Protein AF-A0A2N0MKZ2-F1 (afdb_monomer_lite)

Radius of gyration: 14.6 Å; c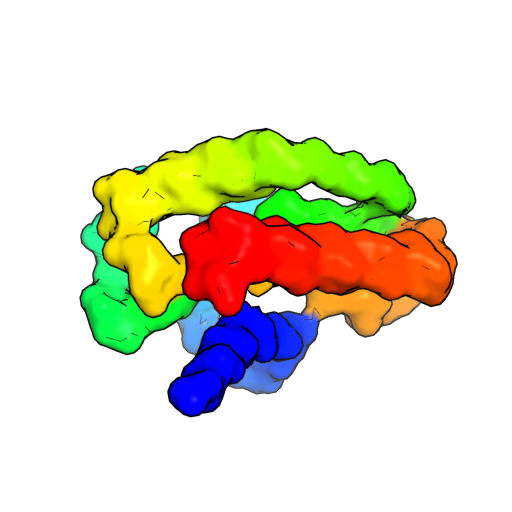hains: 1; bounding box: 43×33×36 Å

Secondary structure (DSSP, 8-state):
---------S--SS--HHHHHHHHHHHTT---GGGGGGS-TT--EEEEEE-SS-SSPPPHHHHHHHHHHHHTTS-GGGEEEEESS-S----TT----HHHHHHHHHHHHHHHHHHH-

Foldseek 3Di:
DDPPPPDDAPDDPDDPPVRVVQVVCVVVVNDDLQCLLVDDLPAADEAQPAEQQDLDEDDLVVVVVVLVSNCVRHPNVRYAYDHNHHLPDPDPRRPDDPVSVVVNVVSRVVSCVVSPD

Structure (mmCIF, N/CA/C/O backbone):
data_AF-A0A2N0MKZ2-F1
#
_entry.id   AF-A0A2N0MKZ2-F1
#
loop_
_atom_site.group_PDB
_atom_site.id
_atom_site.type_symbol
_atom_site.label_atom_id
_atom_site.label_alt_id
_atom_site.label_comp_id
_atom_site.label_asym_id
_atom_site.label_entity_id
_atom_site.label_seq_id
_atom_site.pdbx_PDB_ins_code
_atom_site.Cartn_x
_atom_site.Cartn_y
_atom_site.Cartn_z
_atom_site.occupancy
_atom_site.B_iso_or_equiv
_atom_site.auth_seq_id
_atom_site.auth_comp_id
_atom_site.auth_asym_id
_atom_site.auth_atom_id
_atom_site.pdbx_PDB_model_num
ATOM 1 N N . MET A 1 1 ? -23.266 0.541 -9.591 1.00 36.69 1 MET A N 1
ATOM 2 C CA . MET A 1 1 ? -22.620 0.844 -8.296 1.00 36.69 1 MET A CA 1
ATOM 3 C C . MET A 1 1 ? -21.241 1.385 -8.615 1.00 36.69 1 MET A C 1
ATOM 5 O O . MET A 1 1 ? -20.520 0.716 -9.340 1.00 36.69 1 MET A O 1
ATOM 9 N N . ALA A 1 2 ? -20.928 2.620 -8.223 1.00 33.16 2 ALA A N 1
ATOM 10 C CA . ALA A 1 2 ? -19.643 3.229 -8.552 1.00 33.16 2 ALA A CA 1
ATOM 11 C C . ALA A 1 2 ? -18.535 2.511 -7.771 1.00 33.16 2 ALA A C 1
ATOM 13 O O . ALA A 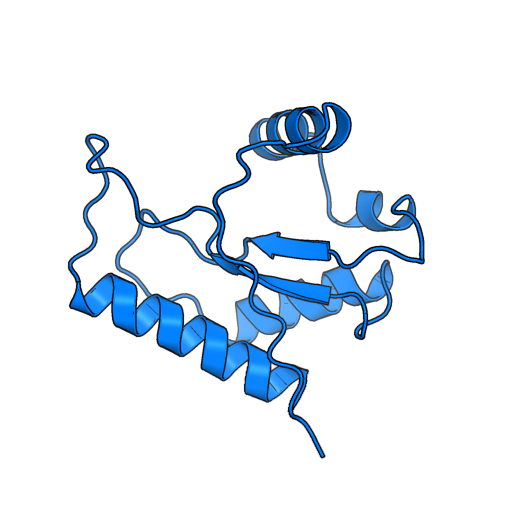1 2 ? -18.470 2.622 -6.547 1.00 33.16 2 ALA A O 1
ATOM 14 N N . THR A 1 3 ? -17.692 1.748 -8.467 1.00 34.56 3 THR A N 1
ATOM 15 C CA . THR A 1 3 ? -16.465 1.194 -7.894 1.00 34.56 3 THR A CA 1
ATOM 16 C C . THR A 1 3 ? -15.616 2.380 -7.457 1.00 34.56 3 THR A C 1
ATOM 18 O O . THR A 1 3 ? -15.119 3.142 -8.286 1.00 34.56 3 THR A O 1
ATOM 21 N N . THR A 1 4 ? -15.541 2.618 -6.150 1.00 41.62 4 THR A N 1
ATOM 22 C CA . THR A 1 4 ? -14.773 3.740 -5.612 1.00 41.62 4 THR A CA 1
ATOM 23 C C . THR A 1 4 ? -13.302 3.355 -5.698 1.00 41.62 4 THR A C 1
ATOM 25 O O . THR A 1 4 ? -12.767 2.728 -4.790 1.00 41.62 4 THR A O 1
ATOM 28 N N . TYR A 1 5 ? -12.652 3.678 -6.815 1.00 37.50 5 TYR A N 1
ATOM 29 C CA . TYR A 1 5 ? -11.207 3.521 -6.954 1.00 37.50 5 TYR A CA 1
ATOM 30 C C . TYR A 1 5 ? -10.515 4.510 -6.003 1.00 37.50 5 TYR A C 1
ATOM 32 O O . TYR A 1 5 ? -10.408 5.696 -6.302 1.00 37.50 5 TYR A O 1
ATOM 40 N N . ARG A 1 6 ? -10.072 4.038 -4.832 1.00 53.94 6 ARG A N 1
ATOM 41 C CA . ARG A 1 6 ? -9.327 4.837 -3.841 1.00 53.94 6 ARG A CA 1
ATOM 42 C C . ARG A 1 6 ? -7.823 4.763 -4.105 1.00 53.94 6 ARG A C 1
ATOM 44 O O . ARG A 1 6 ? -7.072 4.185 -3.325 1.00 53.94 6 ARG A O 1
ATOM 51 N N . ALA A 1 7 ? -7.398 5.308 -5.239 1.00 38.09 7 ALA A N 1
ATOM 52 C CA . ALA A 1 7 ? -5.988 5.474 -5.571 1.00 38.09 7 ALA A CA 1
ATOM 53 C C . ALA A 1 7 ? -5.625 6.965 -5.489 1.00 38.09 7 ALA A C 1
ATOM 55 O O . ALA A 1 7 ? -6.067 7.761 -6.312 1.00 38.09 7 ALA A O 1
ATOM 56 N N . GLU A 1 8 ? -4.835 7.342 -4.484 1.00 47.28 8 GLU A N 1
ATOM 57 C CA . GLU A 1 8 ? -4.309 8.702 -4.302 1.00 47.28 8 GLU A CA 1
ATOM 58 C C . GLU A 1 8 ? -2.952 8.825 -5.018 1.00 47.28 8 GLU A C 1
ATOM 60 O O . GLU A 1 8 ? -2.035 8.033 -4.781 1.00 47.28 8 GLU A O 1
ATOM 65 N N . HIS A 1 9 ? -2.804 9.814 -5.905 1.00 37.12 9 HIS A N 1
ATOM 66 C CA . HIS A 1 9 ? -1.538 10.092 -6.586 1.00 37.12 9 HIS A CA 1
ATOM 67 C C . HIS A 1 9 ? -0.593 10.826 -5.618 1.00 37.12 9 HIS A C 1
ATOM 69 O O . HIS A 1 9 ? -0.895 11.918 -5.136 1.00 37.12 9 HIS A O 1
ATOM 75 N N . ILE A 1 10 ? 0.558 10.222 -5.311 1.00 49.66 10 ILE A N 1
ATOM 76 C CA . ILE A 1 10 ? 1.550 10.761 -4.370 1.00 49.66 10 ILE A CA 1
ATOM 77 C C . ILE A 1 10 ? 2.196 12.021 -4.960 1.00 49.66 10 ILE A C 1
ATOM 79 O O . ILE A 1 10 ? 3.088 11.945 -5.799 1.00 49.66 10 ILE A O 1
ATOM 83 N N . GLY A 1 11 ? 1.751 13.183 -4.486 1.00 49.53 11 GLY A N 1
ATOM 84 C CA . GLY A 1 11 ? 2.288 14.492 -4.856 1.00 49.53 11 GLY A CA 1
ATOM 85 C C . GLY A 1 11 ? 1.672 15.592 -4.000 1.00 49.53 11 GLY A C 1
ATOM 86 O O . GLY A 1 11 ? 0.925 16.432 -4.484 1.00 49.53 11 GLY A O 1
ATOM 87 N N . SER A 1 12 ? 1.913 15.549 -2.691 1.00 49.97 12 SER A N 1
ATOM 88 C CA . SER A 1 12 ? 1.308 16.501 -1.761 1.00 49.97 12 SER A CA 1
ATOM 89 C C . SER A 1 12 ? 2.060 17.838 -1.800 1.00 49.97 12 SER A C 1
ATOM 91 O O . SER A 1 12 ? 3.112 17.986 -1.186 1.00 49.97 12 SER A O 1
ATOM 93 N N . PHE A 1 13 ? 1.496 18.816 -2.514 1.00 47.69 13 PHE A N 1
ATOM 94 C CA . PHE A 1 13 ? 1.910 20.229 -2.471 1.00 47.69 13 PHE A CA 1
ATOM 95 C C . PHE A 1 13 ? 1.725 20.840 -1.062 1.00 47.69 13 PHE A C 1
ATOM 97 O O . PHE A 1 13 ? 2.325 21.860 -0.741 1.00 47.69 13 PHE A O 1
ATOM 104 N N . LEU A 1 14 ? 0.904 20.201 -0.213 1.00 51.59 14 LEU A N 1
ATOM 105 C CA . LEU A 1 14 ? 0.589 20.588 1.164 1.00 51.59 14 LEU A CA 1
ATOM 106 C C . LEU A 1 14 ? 0.467 19.330 2.040 1.00 51.59 14 LEU A C 1
ATOM 108 O O . LEU A 1 14 ? -0.607 18.737 2.154 1.00 51.59 14 LEU A O 1
ATOM 112 N N . SER A 1 15 ? 1.581 18.878 2.620 1.00 66.19 15 SER A N 1
ATOM 113 C CA . SER A 1 15 ? 1.576 17.820 3.641 1.00 66.19 15 SER A CA 1
ATOM 114 C C . SER A 1 15 ? 1.525 18.485 5.017 1.00 66.19 15 SER A C 1
ATOM 116 O O . SER A 1 15 ? 2.439 19.252 5.321 1.00 66.19 15 SER A O 1
ATOM 118 N N . PRO A 1 16 ? 0.514 18.210 5.862 1.00 70.38 16 PRO A N 1
ATOM 119 C CA . PRO A 1 16 ? 0.512 18.680 7.245 1.00 70.38 16 PRO A CA 1
ATOM 120 C C . PRO A 1 16 ? 1.797 18.263 7.973 1.00 70.38 16 PRO A C 1
ATOM 122 O O . PRO A 1 16 ? 2.341 17.188 7.702 1.00 70.38 16 PRO A O 1
ATOM 125 N N . ALA A 1 17 ? 2.268 19.083 8.916 1.00 72.94 17 ALA A N 1
ATOM 126 C CA . ALA A 1 17 ? 3.513 18.832 9.651 1.00 72.94 17 ALA A CA 1
ATOM 127 C C . ALA A 1 17 ? 3.534 17.445 10.321 1.00 72.94 17 ALA A C 1
ATOM 129 O O . ALA A 1 17 ? 4.550 16.757 10.304 1.00 72.94 17 ALA A O 1
ATOM 130 N N . GLU A 1 18 ? 2.384 16.993 10.817 1.00 72.38 18 GLU A N 1
ATOM 131 C CA . GLU A 1 18 ? 2.188 15.668 11.414 1.00 72.38 18 GLU A CA 1
ATOM 132 C C . GLU A 1 18 ? 2.480 14.525 10.427 1.00 72.38 18 GLU A C 1
ATOM 134 O O . GLU A 1 18 ? 3.116 13.536 10.785 1.00 72.38 18 GLU A O 1
ATOM 139 N N . VAL A 1 19 ? 2.078 14.673 9.158 1.00 72.50 19 VAL A N 1
ATOM 140 C CA . VAL A 1 19 ? 2.334 13.680 8.101 1.00 72.50 19 VAL A CA 1
ATOM 141 C C . VAL A 1 19 ? 3.816 13.661 7.729 1.00 72.50 19 VAL A C 1
ATOM 143 O O . VAL A 1 19 ? 4.384 12.592 7.501 1.00 72.50 19 VAL A O 1
ATOM 146 N N . LEU A 1 20 ? 4.461 14.830 7.685 1.00 71.56 20 LEU A N 1
ATOM 147 C CA . LEU A 1 20 ? 5.899 14.930 7.427 1.00 71.56 20 LEU A CA 1
ATOM 148 C C . LEU A 1 20 ? 6.717 14.307 8.565 1.00 71.56 20 LEU A C 1
ATOM 150 O O . LEU A 1 20 ? 7.627 13.525 8.291 1.00 71.56 20 LEU A O 1
ATOM 154 N N . GLN A 1 21 ? 6.352 14.569 9.822 1.00 71.88 21 GLN A N 1
ATOM 155 C CA . GLN A 1 21 ? 7.009 13.968 10.982 1.00 71.88 21 GLN A CA 1
ATOM 156 C C . GLN A 1 21 ? 6.818 12.448 11.011 1.00 71.88 21 GLN A C 1
ATOM 158 O O . GLN A 1 21 ? 7.789 11.714 11.168 1.00 71.88 21 GLN A O 1
ATOM 163 N N . ALA A 1 22 ? 5.602 11.954 10.752 1.00 72.88 22 ALA A N 1
ATOM 164 C CA . ALA A 1 22 ? 5.341 10.517 10.680 1.00 72.88 22 ALA A CA 1
ATOM 165 C C . ALA A 1 22 ? 6.188 9.816 9.600 1.00 72.88 22 ALA A C 1
ATOM 167 O O . ALA A 1 22 ? 6.627 8.680 9.797 1.00 72.88 22 ALA A O 1
ATOM 168 N N . ARG A 1 23 ? 6.465 10.487 8.469 1.00 70.75 23 ARG A N 1
ATOM 169 C CA . ARG A 1 23 ? 7.387 9.974 7.440 1.00 70.75 23 ARG A CA 1
ATOM 170 C C . ARG A 1 23 ? 8.820 9.889 7.957 1.00 70.75 23 ARG A C 1
ATOM 172 O O . ARG A 1 23 ? 9.452 8.854 7.754 1.00 70.75 23 ARG A O 1
ATOM 179 N N . VAL A 1 24 ? 9.317 10.930 8.630 1.00 68.94 24 VAL A N 1
ATOM 180 C CA . VAL A 1 24 ? 10.658 10.927 9.246 1.00 68.94 24 VAL A CA 1
ATOM 181 C C . VAL A 1 24 ? 10.772 9.781 10.250 1.00 68.94 24 VAL A C 1
ATOM 183 O O . VAL A 1 24 ? 11.669 8.945 10.127 1.00 68.94 24 VAL A O 1
ATOM 186 N N . ASP A 1 25 ? 9.808 9.664 11.160 1.00 72.50 25 ASP A N 1
ATOM 187 C CA . ASP A 1 25 ? 9.776 8.617 12.180 1.00 72.50 25 ASP A CA 1
ATOM 188 C C . ASP A 1 25 ? 9.755 7.217 11.551 1.00 72.50 25 ASP A C 1
ATOM 190 O O . ASP A 1 25 ? 10.463 6.320 12.006 1.00 72.50 25 ASP A O 1
ATOM 194 N N . HIS A 1 26 ? 8.999 7.012 10.466 1.00 71.31 26 HIS A N 1
ATOM 195 C CA . HIS A 1 26 ? 8.992 5.738 9.745 1.00 71.31 26 HIS A CA 1
ATOM 196 C C . HIS A 1 26 ? 10.347 5.443 9.089 1.00 71.31 26 HIS A C 1
ATOM 198 O O . HIS A 1 26 ? 10.858 4.332 9.218 1.00 71.31 26 HIS A O 1
ATOM 204 N N . THR A 1 27 ? 10.968 6.426 8.425 1.00 66.7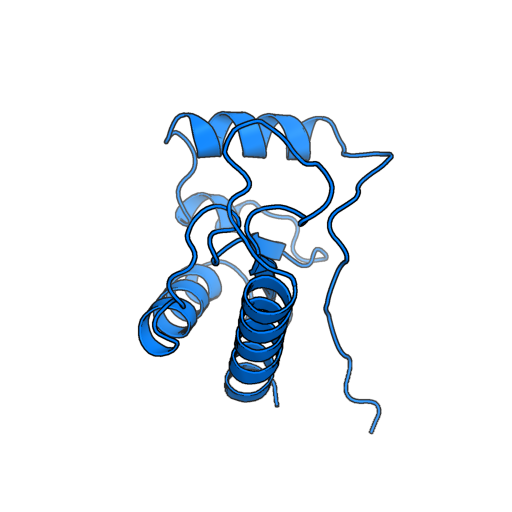5 27 THR A N 1
ATOM 205 C CA . THR A 1 27 ? 12.293 6.237 7.803 1.00 66.75 27 THR A CA 1
ATOM 206 C C . THR A 1 27 ? 13.398 5.938 8.814 1.00 66.75 27 THR A C 1
ATOM 208 O O . THR A 1 27 ? 14.349 5.239 8.481 1.00 66.75 27 THR A O 1
ATOM 211 N N . GLN A 1 28 ? 13.254 6.414 10.051 1.00 71.81 28 GLN A N 1
ATOM 212 C CA . GLN A 1 28 ? 14.175 6.138 11.154 1.00 71.81 28 GLN A CA 1
ATOM 213 C C . GLN A 1 28 ? 13.834 4.848 11.924 1.00 71.81 28 GLN A C 1
ATOM 215 O O . GLN A 1 28 ? 14.512 4.513 12.889 1.00 71.81 28 GLN A O 1
ATOM 220 N N . GLY A 1 29 ? 12.793 4.112 11.517 1.00 69.19 29 GLY A N 1
ATOM 221 C CA . GLY A 1 29 ? 12.357 2.880 12.183 1.00 69.19 29 GLY A CA 1
ATOM 222 C C . GLY A 1 29 ? 11.583 3.100 13.490 1.00 69.19 29 GLY A C 1
ATOM 223 O O . GLY A 1 29 ? 11.297 2.143 14.206 1.00 69.19 29 GLY A O 1
ATOM 224 N N . HIS A 1 30 ? 11.208 4.340 13.804 1.00 64.50 30 HIS A N 1
ATOM 225 C CA . HIS A 1 30 ? 10.468 4.717 15.011 1.00 64.50 30 HIS A CA 1
ATOM 226 C C . HIS A 1 30 ? 8.945 4.543 14.877 1.00 64.50 30 HIS A C 1
ATOM 228 O O . HIS A 1 30 ? 8.222 4.571 15.881 1.00 64.50 30 HIS A O 1
ATOM 234 N N . LEU A 1 31 ? 8.438 4.330 13.657 1.00 63.66 31 LEU A N 1
ATOM 235 C CA . LEU A 1 31 ? 7.018 4.098 13.394 1.00 63.66 31 LEU A CA 1
ATOM 236 C C . LEU A 1 31 ? 6.749 2.624 13.051 1.00 63.66 31 LEU A C 1
ATOM 238 O O . LEU A 1 31 ? 7.255 2.098 12.065 1.00 63.66 31 LEU A O 1
ATOM 242 N N . SER A 1 32 ? 5.905 1.967 13.851 1.00 73.44 32 SER A N 1
ATOM 243 C CA . SER A 1 32 ? 5.366 0.628 13.568 1.00 73.44 32 SER A CA 1
ATOM 244 C C . SER A 1 32 ? 3.869 0.704 13.269 1.00 73.44 32 SER A C 1
ATOM 246 O O . SER A 1 32 ? 3.203 1.647 13.704 1.00 73.44 32 SER A O 1
ATOM 248 N N . LEU A 1 33 ? 3.312 -0.314 12.597 1.00 76.81 33 LEU A N 1
ATOM 249 C CA . LEU A 1 33 ? 1.878 -0.390 12.262 1.00 76.81 33 LEU A CA 1
ATOM 250 C C . LEU A 1 33 ? 0.960 -0.220 13.486 1.00 76.81 33 LEU A C 1
ATOM 252 O O . LEU A 1 33 ? -0.125 0.338 13.371 1.00 76.81 33 LEU A O 1
ATOM 256 N N . LYS A 1 34 ? 1.436 -0.561 14.690 1.00 79.50 34 LYS A N 1
ATOM 257 C CA . LYS A 1 34 ? 0.732 -0.334 15.965 1.00 79.50 34 LYS A CA 1
ATOM 258 C C . LYS A 1 34 ? 0.343 1.124 16.214 1.00 79.50 34 LYS A C 1
ATOM 260 O O . LYS A 1 34 ? -0.598 1.376 16.964 1.00 79.50 34 LYS A O 1
ATOM 265 N N . ARG A 1 35 ? 1.064 2.093 15.637 1.00 79.56 35 ARG A N 1
ATOM 266 C CA . ARG A 1 35 ? 0.756 3.528 15.768 1.00 79.56 35 ARG A CA 1
ATOM 267 C C . ARG A 1 35 ? -0.524 3.917 15.032 1.00 79.56 35 ARG A C 1
ATOM 269 O O . ARG A 1 35 ? -1.134 4.908 15.421 1.00 79.56 35 ARG A O 1
ATOM 276 N N . LEU A 1 36 ? -0.969 3.120 14.057 1.00 79.19 36 LEU A N 1
ATOM 277 C CA . LEU A 1 36 ? -2.199 3.379 13.309 1.00 79.19 36 LEU A CA 1
ATOM 278 C C . LEU A 1 36 ? -3.426 3.490 14.221 1.00 79.19 36 LEU A C 1
ATOM 280 O O . LEU A 1 36 ? -4.315 4.271 13.921 1.00 79.19 36 LEU A O 1
ATOM 284 N N . ARG A 1 37 ? -3.431 2.837 15.392 1.00 79.75 37 ARG A N 1
ATOM 285 C CA . ARG A 1 37 ? -4.518 2.939 16.386 1.00 79.75 37 ARG A CA 1
ATOM 286 C C . ARG A 1 37 ? -4.822 4.365 16.872 1.00 79.75 37 ARG A C 1
ATOM 288 O O . ARG A 1 37 ? -5.855 4.584 17.493 1.00 79.75 37 ARG A O 1
ATOM 295 N N . PHE A 1 38 ? -3.893 5.301 16.674 1.00 83.00 38 PHE A N 1
ATOM 296 C CA . PHE A 1 38 ? -4.032 6.701 17.076 1.00 83.00 38 PHE A CA 1
ATOM 297 C C . PHE A 1 38 ? -4.511 7.610 15.938 1.00 83.00 38 PHE A C 1
ATOM 299 O O . PHE A 1 38 ? -4.684 8.806 16.160 1.00 83.00 38 PHE A O 1
ATOM 306 N N . MET A 1 39 ? -4.709 7.075 14.730 1.00 79.56 39 MET A N 1
ATOM 307 C CA . MET A 1 39 ? -5.206 7.864 13.608 1.00 79.56 39 MET A CA 1
ATOM 308 C C . MET A 1 39 ? -6.665 8.280 13.841 1.00 79.56 39 MET A C 1
ATOM 310 O O . MET A 1 39 ? -7.449 7.492 14.382 1.00 79.56 39 MET A O 1
ATOM 314 N N . PRO A 1 40 ? -7.063 9.491 13.409 1.00 80.12 40 PRO A N 1
ATOM 315 C CA . PRO A 1 40 ? -8.459 9.895 13.457 1.00 80.12 40 PRO A CA 1
ATOM 316 C C . PRO A 1 40 ? -9.335 8.935 12.642 1.00 80.12 40 PRO A C 1
ATOM 318 O O . PRO A 1 40 ? -8.972 8.520 11.540 1.00 80.12 40 PRO A O 1
ATOM 321 N N . LYS A 1 41 ? -10.496 8.572 13.194 1.00 77.62 41 LYS A N 1
ATOM 322 C CA . LYS A 1 41 ? -11.376 7.533 12.628 1.00 77.62 41 LYS A CA 1
ATOM 323 C C . LYS A 1 41 ? -12.022 7.926 11.295 1.00 77.62 41 LYS A C 1
ATOM 325 O O . LYS A 1 41 ? -12.483 7.054 10.570 1.00 77.62 41 LYS A O 1
ATOM 330 N N . ASP A 1 42 ? -12.071 9.218 10.988 1.00 80.44 42 ASP A N 1
ATOM 331 C CA . ASP A 1 42 ? -12.623 9.793 9.759 1.00 80.44 42 ASP A CA 1
ATOM 332 C C . ASP A 1 42 ? -11.594 9.879 8.616 1.00 80.44 42 ASP A C 1
ATOM 334 O O . ASP A 1 42 ? -11.899 10.409 7.547 1.00 80.44 42 ASP A O 1
ATOM 338 N N . LYS A 1 43 ? -10.363 9.396 8.828 1.00 80.19 43 LYS A N 1
ATOM 339 C CA . LYS A 1 43 ? -9.286 9.461 7.836 1.00 80.19 43 LYS A CA 1
ATOM 340 C C . LYS A 1 43 ? -9.026 8.104 7.198 1.00 80.19 43 LYS A C 1
ATOM 342 O O . LYS A 1 43 ? -9.056 7.067 7.855 1.00 80.19 43 LYS A O 1
ATOM 347 N N . THR A 1 44 ? -8.715 8.141 5.904 1.00 83.94 44 THR A N 1
ATOM 348 C CA . THR A 1 44 ? -8.180 6.991 5.169 1.00 83.94 44 THR A CA 1
ATOM 349 C C . THR A 1 44 ? -6.656 6.987 5.266 1.00 83.94 44 THR A C 1
ATOM 351 O O . THR A 1 44 ? -6.017 8.027 5.109 1.00 83.94 44 THR A O 1
ATOM 354 N N . VAL A 1 45 ? -6.073 5.815 5.505 1.00 85.25 45 VAL A N 1
ATOM 355 C CA . VAL A 1 45 ? -4.625 5.597 5.529 1.00 85.25 45 VAL A CA 1
ATOM 356 C C . VAL A 1 45 ? -4.203 4.891 4.245 1.00 85.25 45 VAL A C 1
ATOM 358 O O . VAL A 1 45 ? -4.657 3.786 3.952 1.00 85.25 45 VAL A O 1
ATOM 361 N N . VAL A 1 46 ? -3.295 5.515 3.496 1.00 87.94 46 VAL A N 1
ATOM 362 C CA . VAL A 1 46 ? -2.697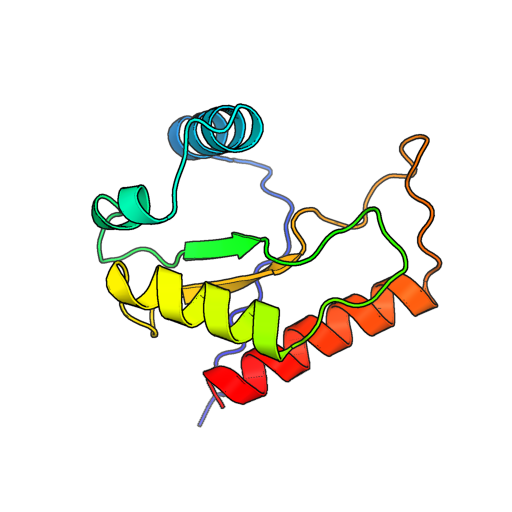 4.925 2.293 1.00 87.94 46 VAL A CA 1
ATOM 363 C C . VAL A 1 46 ? -1.378 4.250 2.665 1.00 87.94 46 VAL A C 1
ATOM 365 O O . VAL A 1 46 ? -0.444 4.896 3.143 1.00 87.94 46 VAL A O 1
ATOM 368 N N . LEU A 1 47 ? -1.302 2.939 2.460 1.00 87.62 47 LEU A N 1
ATOM 369 C CA . LEU A 1 47 ? -0.148 2.115 2.792 1.00 87.62 47 LEU A CA 1
ATOM 370 C C . LEU A 1 47 ? 0.823 2.062 1.605 1.00 87.62 47 LEU A C 1
ATOM 372 O O . LEU A 1 47 ? 0.564 1.395 0.602 1.00 87.62 47 LEU A O 1
ATOM 376 N N . GLY A 1 48 ? 1.972 2.727 1.740 1.00 87.81 48 GLY A N 1
ATOM 377 C CA . GLY A 1 48 ? 3.080 2.649 0.784 1.00 87.81 48 GLY A CA 1
ATOM 378 C C . GLY A 1 48 ? 3.839 1.325 0.905 1.00 87.81 48 GLY A C 1
ATOM 379 O O . GLY A 1 48 ? 4.893 1.276 1.535 1.00 87.81 48 GLY A O 1
ATOM 380 N N . LEU A 1 49 ? 3.300 0.236 0.354 1.00 87.31 49 LEU A N 1
ATOM 381 C CA . LEU A 1 49 ? 3.825 -1.127 0.564 1.00 87.31 49 LEU A CA 1
ATOM 382 C C . LEU A 1 49 ? 4.768 -1.615 -0.540 1.00 87.31 49 LEU A C 1
ATOM 384 O O . LEU A 1 49 ? 5.447 -2.623 -0.362 1.00 87.31 49 LEU A O 1
ATOM 388 N N . MET A 1 50 ? 4.821 -0.907 -1.666 1.00 86.12 50 MET A N 1
ATOM 389 C CA . MET A 1 50 ? 5.591 -1.301 -2.844 1.00 86.12 50 MET A CA 1
ATOM 390 C C . MET A 1 50 ? 6.814 -0.407 -3.051 1.00 86.12 50 MET A C 1
ATOM 392 O O . MET A 1 50 ? 6.714 0.818 -3.008 1.00 86.12 50 MET A O 1
ATOM 396 N N . SER A 1 51 ? 7.974 -1.003 -3.314 1.00 82.81 51 SER A N 1
ATOM 397 C CA . SER A 1 51 ? 9.202 -0.267 -3.597 1.00 82.81 51 SER A CA 1
ATOM 398 C C . SER A 1 51 ? 9.127 0.440 -4.946 1.00 82.81 51 SER A C 1
ATOM 400 O O . SER A 1 51 ? 8.716 -0.141 -5.950 1.00 82.81 51 SER A O 1
ATOM 402 N N . PHE A 1 52 ? 9.617 1.678 -4.979 1.00 76.62 52 PHE A N 1
ATOM 403 C CA . PHE A 1 52 ? 9.771 2.482 -6.194 1.00 76.62 52 PHE A CA 1
ATOM 404 C C . PHE A 1 52 ? 11.211 2.490 -6.736 1.00 76.62 52 PHE A C 1
ATOM 406 O O . PHE A 1 52 ? 11.495 3.179 -7.707 1.00 76.62 52 PHE A O 1
ATOM 413 N N . LYS A 1 53 ? 12.138 1.764 -6.095 1.00 75.50 53 LYS A N 1
ATOM 414 C CA . LYS A 1 53 ? 13.562 1.731 -6.485 1.00 75.50 53 LYS A CA 1
ATOM 415 C C . LYS A 1 53 ? 13.995 0.391 -7.074 1.00 75.50 53 LYS A C 1
ATOM 417 O O . LYS A 1 53 ? 15.005 0.326 -7.766 1.00 75.50 53 LYS A O 1
ATOM 422 N N . GLN A 1 54 ? 13.267 -0.682 -6.767 1.00 82.69 54 GLN A N 1
ATOM 423 C CA . GLN A 1 54 ? 13.633 -2.044 -7.153 1.00 82.69 54 GLN A CA 1
ATOM 424 C C . GLN A 1 54 ? 12.787 -2.518 -8.340 1.00 82.69 54 GLN A C 1
A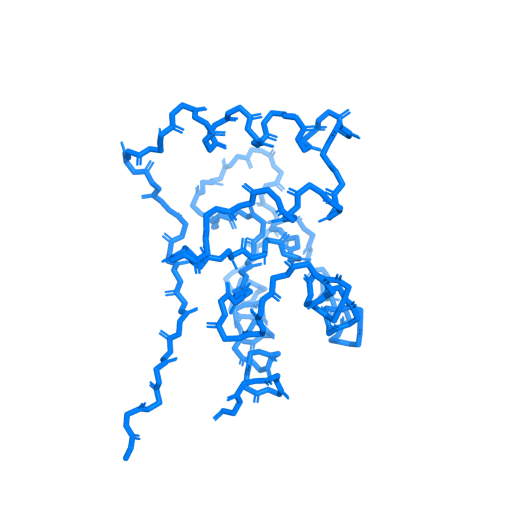TOM 426 O O . GLN A 1 54 ? 11.563 -2.457 -8.246 1.00 82.69 54 GLN A O 1
ATOM 431 N N . PRO A 1 55 ? 13.399 -3.035 -9.423 1.00 83.06 55 PRO A N 1
ATOM 432 C CA . PRO A 1 55 ? 12.671 -3.575 -10.575 1.00 83.06 55 PRO A CA 1
ATOM 433 C C . PRO A 1 55 ? 11.769 -4.770 -10.269 1.00 83.06 55 PRO A C 1
ATOM 435 O O . PRO A 1 55 ? 10.784 -4.992 -10.970 1.00 83.06 55 PRO A O 1
ATOM 438 N N . ALA A 1 56 ? 12.120 -5.555 -9.249 1.00 87.94 56 ALA A N 1
ATOM 439 C CA . ALA A 1 56 ? 11.364 -6.737 -8.867 1.00 87.94 56 ALA A CA 1
ATOM 440 C C . ALA A 1 56 ? 9.954 -6.364 -8.388 1.00 87.94 56 ALA A C 1
ATOM 442 O O . ALA A 1 56 ? 9.758 -5.368 -7.682 1.00 87.94 56 ALA A O 1
ATOM 443 N N . LE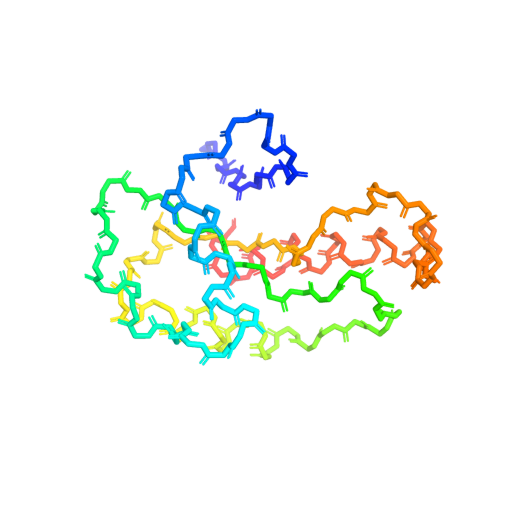U A 1 57 ? 8.982 -7.190 -8.775 1.00 89.50 57 LEU A N 1
ATOM 444 C CA . LEU A 1 57 ? 7.617 -7.102 -8.276 1.00 89.50 57 LEU A CA 1
ATOM 445 C C . LEU A 1 57 ? 7.516 -7.752 -6.900 1.00 89.50 57 LEU A C 1
ATOM 447 O O . LEU A 1 57 ? 8.095 -8.804 -6.630 1.00 89.50 57 LEU A O 1
ATOM 451 N N . GLU A 1 58 ? 6.752 -7.108 -6.036 1.00 91.50 58 GLU A N 1
ATOM 452 C CA . GLU A 1 58 ? 6.418 -7.595 -4.715 1.00 91.50 58 GLU A CA 1
ATOM 453 C C . GLU A 1 58 ? 5.459 -8.787 -4.813 1.00 91.50 58 GLU A C 1
ATOM 455 O O . GLU A 1 58 ? 4.588 -8.849 -5.680 1.00 91.50 58 GLU A O 1
ATOM 460 N N . SER A 1 59 ? 5.586 -9.740 -3.889 1.00 94.62 59 SER A N 1
ATOM 461 C CA . SER A 1 59 ? 4.601 -10.816 -3.780 1.00 94.62 59 SER A CA 1
ATOM 462 C C . SER A 1 59 ? 3.268 -10.253 -3.300 1.00 94.62 59 SER A C 1
ATOM 464 O O . SER A 1 59 ? 3.190 -9.600 -2.256 1.00 94.62 59 SER A O 1
ATOM 466 N N . GLN A 1 60 ? 2.200 -10.567 -4.025 1.00 93.88 60 GLN A N 1
ATOM 467 C CA . GLN A 1 60 ? 0.856 -10.142 -3.661 1.00 93.88 60 GLN A CA 1
ATOM 468 C C . GLN A 1 60 ? 0.405 -10.700 -2.304 1.00 93.88 60 GLN A C 1
ATOM 470 O O . GLN A 1 60 ? -0.306 -10.015 -1.571 1.00 93.88 60 GLN A O 1
ATOM 475 N N . ASP A 1 61 ? 0.858 -11.895 -1.921 1.00 94.62 61 ASP A N 1
ATOM 476 C CA . ASP A 1 61 ? 0.557 -12.465 -0.603 1.00 94.62 61 ASP A CA 1
ATOM 477 C C . ASP A 1 61 ? 1.213 -11.664 0.523 1.00 94.62 61 ASP A C 1
ATOM 479 O O . ASP A 1 61 ? 0.610 -11.444 1.574 1.00 94.62 61 ASP A O 1
ATOM 483 N N . VAL A 1 62 ? 2.430 -11.161 0.288 1.00 93.06 62 VAL A N 1
ATOM 484 C CA . VAL A 1 62 ? 3.115 -10.276 1.238 1.00 93.06 62 VAL A CA 1
ATOM 485 C C . VAL A 1 62 ? 2.365 -8.953 1.370 1.00 93.06 62 VAL A C 1
ATOM 487 O O . VAL A 1 62 ? 2.151 -8.493 2.491 1.00 93.06 62 VAL A O 1
ATOM 490 N N . LEU A 1 63 ? 1.929 -8.360 0.253 1.00 93.44 63 LEU A N 1
ATOM 491 C CA . LEU A 1 63 ? 1.153 -7.117 0.267 1.00 93.44 63 LEU A CA 1
ATOM 492 C C . LEU A 1 63 ? -0.157 -7.287 1.046 1.00 93.44 63 LEU A C 1
ATOM 494 O O . LEU A 1 63 ? -0.448 -6.489 1.934 1.00 93.44 63 LEU A O 1
ATOM 498 N N . ARG A 1 64 ? -0.907 -8.362 0.780 1.00 94.69 64 ARG A N 1
ATOM 499 C CA . ARG A 1 64 ? -2.163 -8.672 1.480 1.00 94.69 64 ARG A CA 1
ATOM 500 C C . ARG A 1 64 ? -1.951 -8.878 2.974 1.00 94.69 64 ARG A C 1
ATOM 502 O O . ARG A 1 64 ? -2.628 -8.239 3.767 1.00 94.69 64 ARG A O 1
ATOM 509 N N . ARG A 1 65 ? -0.935 -9.652 3.368 1.00 95.06 65 ARG A N 1
ATOM 510 C CA . ARG A 1 65 ? -0.605 -9.860 4.786 1.00 95.06 65 ARG A CA 1
ATOM 511 C C . ARG A 1 65 ? -0.308 -8.548 5.518 1.00 95.06 65 ARG A C 1
ATOM 513 O O . ARG A 1 65 ? -0.671 -8.402 6.681 1.00 95.06 65 ARG A O 1
ATOM 520 N N . ARG A 1 66 ? 0.361 -7.597 4.860 1.00 92.19 66 ARG A N 1
ATOM 521 C CA . ARG A 1 66 ? 0.632 -6.266 5.429 1.00 92.19 66 ARG A CA 1
ATOM 522 C C . ARG A 1 66 ? -0.632 -5.419 5.556 1.00 92.19 66 ARG A C 1
ATOM 524 O O . ARG A 1 66 ? -0.759 -4.687 6.535 1.00 92.19 66 ARG A O 1
ATOM 531 N N . ILE A 1 67 ? -1.553 -5.524 4.599 1.00 93.19 67 ILE A N 1
ATOM 532 C CA . ILE A 1 67 ? -2.868 -4.879 4.688 1.00 93.19 67 ILE A CA 1
ATOM 533 C C . ILE A 1 67 ? -3.663 -5.473 5.857 1.00 93.19 67 ILE A C 1
ATOM 535 O O . ILE A 1 67 ? -4.169 -4.715 6.678 1.00 93.19 67 ILE A O 1
ATOM 539 N N . ASP A 1 68 ? -3.693 -6.800 5.998 1.00 94.69 68 ASP A N 1
ATOM 540 C CA . ASP A 1 68 ? -4.379 -7.483 7.102 1.00 94.69 68 ASP A CA 1
ATOM 541 C C . ASP A 1 68 ? -3.792 -7.095 8.471 1.00 94.69 68 ASP A C 1
ATOM 543 O O . ASP A 1 68 ? -4.525 -6.901 9.438 1.00 94.69 68 ASP A O 1
ATOM 547 N N . GLU A 1 69 ? -2.468 -6.925 8.559 1.00 93.00 69 GLU A N 1
ATOM 548 C CA . GLU A 1 69 ? -1.790 -6.430 9.764 1.00 93.00 69 GLU A CA 1
ATOM 549 C C . GLU A 1 69 ? -2.228 -4.996 10.114 1.00 93.00 69 GLU A C 1
ATOM 551 O O . GLU A 1 69 ? -2.493 -4.693 11.277 1.00 93.00 69 GLU A O 1
ATOM 556 N N . ALA A 1 70 ? -2.354 -4.114 9.118 1.00 90.94 70 ALA A N 1
ATOM 557 C CA . ALA A 1 70 ? -2.866 -2.758 9.317 1.00 90.94 70 ALA A CA 1
ATOM 558 C C . ALA A 1 70 ? -4.360 -2.745 9.693 1.00 90.94 70 ALA A C 1
ATOM 560 O O . ALA A 1 70 ? -4.776 -1.931 10.523 1.00 90.94 70 ALA A O 1
ATOM 561 N N . ALA A 1 71 ? -5.143 -3.679 9.142 1.00 92.69 71 ALA A N 1
ATOM 562 C CA . ALA A 1 71 ? -6.572 -3.828 9.408 1.00 92.69 71 ALA A CA 1
ATOM 563 C C . ALA A 1 71 ? -6.884 -4.204 10.869 1.00 92.69 71 ALA A C 1
ATOM 565 O O . ALA A 1 71 ? -8.006 -4.023 11.336 1.00 92.69 71 ALA A O 1
ATOM 566 N N . GLN A 1 72 ? -5.884 -4.658 11.635 1.00 92.88 72 GLN A N 1
ATOM 567 C CA . GLN A 1 72 ? -6.008 -4.849 13.085 1.00 92.88 72 GLN A CA 1
ATOM 568 C C . GLN A 1 72 ? -6.155 -3.529 13.859 1.00 92.88 72 GLN A C 1
ATOM 570 O O . GLN A 1 72 ? -6.583 -3.540 15.013 1.00 92.88 72 GLN A O 1
ATOM 575 N N . TYR A 1 73 ? -5.769 -2.399 13.258 1.00 88.88 73 TYR A N 1
ATOM 576 C CA . TYR A 1 73 ? -5.744 -1.088 13.914 1.00 88.88 73 TYR A CA 1
ATOM 577 C C . TYR A 1 73 ? -6.697 -0.073 13.285 1.00 88.88 73 TYR A C 1
ATOM 579 O O . TYR A 1 73 ? -7.149 0.837 13.979 1.00 88.88 73 TYR A O 1
ATOM 587 N N . ILE A 1 74 ? -6.976 -0.206 11.987 1.00 88.00 74 ILE A N 1
ATOM 588 C CA . ILE A 1 74 ? -7.830 0.697 11.214 1.00 88.00 74 ILE A CA 1
ATOM 589 C C . ILE A 1 74 ? -8.841 -0.140 10.429 1.00 88.00 74 ILE A C 1
ATOM 591 O O . ILE A 1 74 ? -8.439 -1.148 9.853 1.00 88.00 74 ILE A O 1
ATOM 595 N N . PRO A 1 75 ? -10.129 0.248 10.386 1.00 91.00 75 PRO A N 1
ATOM 596 C CA . PRO A 1 75 ? -11.126 -0.480 9.607 1.00 91.00 75 PRO A CA 1
ATOM 597 C C . PRO A 1 75 ? -10.704 -0.644 8.141 1.00 91.00 75 PRO A C 1
ATOM 599 O O . PRO A 1 75 ? -10.117 0.271 7.560 1.00 91.00 75 PRO A O 1
ATOM 602 N N . MET A 1 76 ? -11.002 -1.797 7.534 1.00 93.06 76 MET A N 1
ATOM 603 C CA . MET A 1 76 ? -10.578 -2.131 6.164 1.00 93.06 76 MET A CA 1
ATOM 604 C C . MET A 1 76 ? -11.068 -1.098 5.138 1.00 93.06 76 MET A C 1
ATOM 606 O O . MET A 1 76 ? -10.372 -0.789 4.172 1.00 93.06 76 MET A O 1
ATOM 610 N N . GLU A 1 77 ? -12.244 -0.515 5.369 1.00 90.38 77 GLU A N 1
ATOM 611 C CA . GLU A 1 77 ? -12.833 0.548 4.557 1.00 90.38 77 GLU A CA 1
ATOM 612 C C . GLU A 1 77 ? -12.080 1.884 4.634 1.00 90.38 77 GLU A C 1
ATOM 614 O O . GLU A 1 77 ? -12.310 2.756 3.799 1.00 90.38 77 GLU A O 1
ATOM 619 N N . ASN A 1 78 ? -11.181 2.047 5.605 1.00 90.00 78 ASN A N 1
ATOM 620 C CA . ASN A 1 78 ? -10.330 3.221 5.792 1.00 90.00 78 ASN A CA 1
ATOM 621 C C . ASN A 1 78 ? -8.875 2.954 5.375 1.00 90.00 78 ASN A C 1
ATOM 623 O O . ASN A 1 78 ? -7.991 3.754 5.684 1.00 90.00 78 ASN A O 1
ATOM 627 N N . LEU A 1 79 ? -8.606 1.852 4.674 1.00 91.12 79 LEU A N 1
ATOM 628 C CA . LEU A 1 79 ? -7.285 1.516 4.151 1.00 91.12 79 LEU A CA 1
ATOM 629 C C . LEU A 1 79 ? -7.245 1.612 2.622 1.00 91.12 79 LEU A C 1
ATOM 631 O O . LEU A 1 79 ? -8.237 1.381 1.934 1.00 91.12 79 LEU A O 1
ATOM 635 N N . ALA A 1 80 ? -6.067 1.943 2.100 1.00 91.62 80 ALA A N 1
ATOM 636 C CA . ALA A 1 80 ? -5.731 1.894 0.681 1.00 91.62 80 ALA A CA 1
ATOM 637 C C . ALA A 1 80 ? -4.263 1.476 0.503 1.00 91.62 80 ALA A C 1
ATOM 639 O O . ALA A 1 80 ? -3.483 1.505 1.456 1.00 91.62 80 ALA A O 1
ATOM 640 N N . ILE A 1 81 ? -3.866 1.105 -0.715 1.00 90.50 81 ILE A N 1
ATOM 641 C CA . ILE A 1 81 ? -2.490 0.712 -1.052 1.00 90.50 81 ILE A CA 1
ATOM 642 C C . ILE A 1 81 ? -1.903 1.639 -2.119 1.00 90.50 81 ILE A C 1
ATOM 644 O O . ILE A 1 81 ? -2.593 2.048 -3.051 1.00 90.50 81 ILE A O 1
ATOM 648 N N . SER A 1 82 ? -0.612 1.942 -2.001 1.00 89.12 82 SER A N 1
ATOM 649 C CA . SER A 1 82 ? 0.162 2.669 -3.006 1.00 89.12 82 SER A CA 1
ATOM 650 C C . SER A 1 82 ? 1.609 2.158 -3.077 1.00 89.12 82 SER A C 1
ATOM 652 O O . SER A 1 82 ? 2.076 1.429 -2.191 1.00 89.12 82 SER A O 1
ATOM 654 N N . PRO A 1 83 ? 2.381 2.584 -4.089 1.00 86.44 83 PRO A N 1
ATOM 655 C CA . PRO A 1 83 ? 3.835 2.594 -3.995 1.00 86.44 83 PRO A CA 1
ATOM 656 C C . PRO A 1 83 ? 4.316 3.465 -2.823 1.00 86.44 83 PRO A C 1
ATOM 658 O O . PRO A 1 83 ? 3.602 4.348 -2.345 1.00 86.44 83 PRO A O 1
ATOM 661 N N . GLN A 1 84 ? 5.541 3.224 -2.360 1.00 80.56 84 GLN A N 1
ATOM 662 C CA . GLN A 1 84 ? 6.202 3.987 -1.295 1.00 80.56 84 GLN A CA 1
ATOM 663 C C . GLN A 1 84 ? 6.469 5.442 -1.688 1.00 80.56 84 GLN A C 1
ATOM 665 O O . GLN A 1 84 ? 6.507 6.320 -0.830 1.00 80.56 84 GLN A O 1
ATOM 670 N N . TRP A 1 85 ? 6.682 5.691 -2.978 1.00 76.56 85 TRP A N 1
ATOM 671 C CA . TRP A 1 85 ? 6.942 7.012 -3.535 1.00 76.56 85 TRP A CA 1
ATOM 672 C C . TRP A 1 85 ? 6.421 7.080 -4.970 1.00 76.56 85 TRP A C 1
ATOM 674 O O . TRP A 1 85 ? 6.191 6.046 -5.597 1.00 76.56 85 TRP A O 1
ATOM 684 N N . GLY A 1 86 ? 6.261 8.293 -5.498 1.00 73.50 86 GLY A N 1
ATOM 685 C CA . GLY A 1 86 ? 5.987 8.492 -6.920 1.00 73.50 86 GLY A CA 1
ATOM 686 C C . GLY A 1 86 ? 7.183 8.117 -7.804 1.00 73.50 86 GLY A C 1
ATOM 687 O O . GLY A 1 86 ? 8.323 8.058 -7.349 1.00 73.50 86 GLY A O 1
ATOM 688 N N . PHE A 1 87 ? 6.939 7.911 -9.097 1.00 72.94 87 PHE A N 1
ATOM 689 C CA . PHE A 1 87 ? 8.009 7.647 -10.072 1.00 72.94 87 PHE A CA 1
ATOM 690 C C . PHE A 1 87 ? 8.680 8.928 -10.594 1.00 72.94 87 PHE A C 1
ATOM 692 O O . PHE A 1 87 ? 9.684 8.869 -11.304 1.00 72.94 87 PHE A O 1
ATOM 699 N N . ALA A 1 88 ? 8.140 10.095 -10.229 1.00 62.16 88 ALA A N 1
ATOM 700 C CA . ALA A 1 88 ? 8.626 11.399 -10.648 1.00 62.16 88 ALA A CA 1
ATOM 701 C C . ALA A 1 88 ? 9.911 11.779 -9.897 1.00 62.16 88 ALA A C 1
ATOM 703 O O . ALA A 1 88 ? 9.868 12.332 -8.801 1.00 62.16 88 ALA A O 1
ATOM 704 N N . LEU A 1 89 ? 11.043 11.415 -10.496 1.00 52.78 89 LEU A N 1
ATOM 705 C CA . LEU A 1 89 ? 12.281 12.185 -10.674 1.00 52.78 89 LEU A CA 1
ATOM 706 C C . LEU A 1 89 ? 13.398 11.177 -11.001 1.00 52.78 89 LEU A C 1
ATOM 708 O O . LEU A 1 89 ? 13.521 10.158 -10.310 1.00 52.78 89 LEU A O 1
ATOM 712 N N . PRO A 1 90 ? 14.243 11.433 -12.014 1.00 48.59 90 PRO A N 1
ATOM 713 C CA . PRO A 1 90 ? 15.487 10.701 -12.199 1.00 48.59 90 PRO A CA 1
ATOM 714 C C . PRO A 1 90 ? 16.469 11.152 -11.109 1.00 48.59 90 PRO A C 1
ATOM 716 O O . PRO A 1 90 ? 17.424 11.880 -11.355 1.00 48.59 90 PRO A O 1
ATOM 719 N N . ALA A 1 91 ? 16.208 10.770 -9.859 1.00 50.28 91 ALA A N 1
ATOM 720 C CA . ALA A 1 91 ? 17.251 10.773 -8.850 1.00 50.28 91 ALA A CA 1
ATOM 721 C C . ALA A 1 91 ? 18.282 9.707 -9.264 1.00 50.28 91 ALA A C 1
ATOM 723 O O . ALA A 1 91 ? 17.869 8.647 -9.751 1.00 50.28 91 ALA A O 1
ATOM 724 N N . PRO A 1 92 ? 19.596 9.928 -9.089 1.00 48.56 92 PRO A N 1
ATOM 725 C CA . PRO A 1 92 ? 20.575 8.861 -9.272 1.00 48.56 92 PRO A CA 1
ATOM 726 C C . PRO A 1 92 ? 20.149 7.646 -8.428 1.00 48.56 92 PRO A C 1
ATOM 728 O O . PRO A 1 92 ? 20.076 7.722 -7.203 1.00 48.56 92 PRO A O 1
ATOM 731 N N . GLY A 1 93 ? 19.763 6.558 -9.105 1.00 56.28 93 GLY A N 1
ATOM 732 C CA . GLY A 1 93 ? 19.183 5.357 -8.491 1.00 56.28 93 GLY A CA 1
ATOM 733 C C . GLY A 1 93 ? 17.729 5.036 -8.865 1.00 56.28 93 GLY A C 1
ATOM 734 O O . GLY A 1 93 ? 17.251 3.971 -8.478 1.00 56.28 93 GLY A O 1
ATOM 735 N N . ASN A 1 94 ? 17.021 5.883 -9.623 1.00 60.75 94 ASN A N 1
ATOM 736 C CA . ASN A 1 94 ? 15.729 5.504 -10.205 1.00 60.75 94 ASN A CA 1
ATOM 737 C C . ASN A 1 94 ? 15.969 4.667 -11.477 1.00 60.75 94 ASN A C 1
ATOM 739 O O . ASN A 1 94 ? 16.171 5.201 -12.564 1.00 60.75 94 ASN A O 1
ATOM 743 N N . LEU A 1 95 ? 16.041 3.344 -11.304 1.00 68.19 95 LEU A N 1
ATOM 744 C CA . LEU A 1 95 ? 16.424 2.366 -12.334 1.00 68.19 95 LEU A CA 1
ATOM 745 C C . LEU A 1 95 ? 15.221 1.748 -13.070 1.00 68.19 95 LEU A C 1
ATOM 747 O O . LEU A 1 95 ? 15.390 0.774 -13.802 1.00 68.19 95 LEU A O 1
ATOM 751 N N . LEU A 1 96 ? 14.008 2.262 -12.844 1.00 79.88 96 LEU A N 1
ATOM 752 C CA . LEU A 1 96 ? 12.788 1.657 -13.374 1.00 79.88 96 LEU A CA 1
ATOM 753 C C . LEU A 1 96 ? 12.482 2.123 -14.799 1.00 79.88 96 LEU A C 1
ATOM 755 O O . LEU A 1 96 ? 12.243 3.309 -15.035 1.00 79.88 96 LEU A O 1
ATOM 759 N N . THR A 1 97 ? 12.392 1.175 -15.730 1.00 87.31 97 THR A N 1
ATOM 760 C CA . THR A 1 97 ? 11.841 1.424 -17.070 1.00 87.31 97 THR A CA 1
ATOM 761 C C . THR A 1 97 ? 10.343 1.731 -16.994 1.00 87.31 97 THR A C 1
ATOM 763 O O . THR A 1 97 ? 9.677 1.370 -16.023 1.00 87.31 97 THR A O 1
ATOM 766 N N . MET A 1 98 ? 9.783 2.355 -18.034 1.00 85.75 98 MET A N 1
ATOM 767 C CA . MET A 1 98 ? 8.336 2.607 -18.117 1.00 85.75 98 MET A CA 1
ATOM 768 C C . MET A 1 98 ? 7.511 1.324 -17.945 1.00 85.75 98 MET A C 1
ATOM 770 O O . MET A 1 98 ? 6.545 1.324 -17.189 1.00 85.75 98 MET A O 1
ATOM 774 N N . ASP A 1 99 ? 7.940 0.214 -18.550 1.00 89.88 99 ASP A N 1
ATOM 775 C CA . ASP A 1 99 ? 7.272 -1.086 -18.402 1.00 89.88 99 ASP A CA 1
ATOM 776 C C . ASP A 1 99 ? 7.299 -1.593 -16.956 1.00 89.88 99 ASP A C 1
ATOM 778 O O . ASP A 1 99 ? 6.330 -2.171 -16.469 1.00 89.88 99 ASP A O 1
ATOM 782 N N . GLN A 1 100 ? 8.406 -1.379 -16.240 1.00 89.44 100 GLN A N 1
ATOM 783 C CA . GLN A 1 100 ? 8.514 -1.767 -14.834 1.00 89.44 100 GLN A CA 1
ATOM 784 C C . GLN A 1 100 ? 7.626 -0.892 -13.944 1.00 89.44 100 GLN A C 1
ATOM 786 O O . GLN A 1 100 ? 7.000 -1.405 -13.017 1.00 89.44 100 GLN A O 1
ATOM 791 N N . GLN A 1 101 ? 7.528 0.406 -14.239 1.00 88.25 101 GLN A N 1
ATOM 792 C CA . GLN A 1 101 ? 6.596 1.309 -13.558 1.00 88.25 101 GLN A CA 1
ATOM 793 C C . GLN A 1 101 ? 5.141 0.891 -13.818 1.00 88.25 101 GLN A C 1
ATOM 795 O O . GLN A 1 101 ? 4.357 0.799 -12.873 1.00 88.25 101 GLN A O 1
ATOM 800 N N . ALA A 1 102 ? 4.796 0.561 -15.067 1.00 89.88 102 ALA A N 1
ATOM 801 C CA . ALA A 1 102 ? 3.465 0.095 -15.452 1.00 89.88 102 ALA A CA 1
ATOM 802 C C . ALA A 1 102 ? 3.084 -1.202 -14.724 1.00 89.88 102 ALA A C 1
ATOM 804 O O . ALA A 1 102 ? 2.062 -1.235 -14.047 1.00 89.88 102 ALA A O 1
ATOM 805 N N . ARG A 1 103 ? 3.952 -2.222 -14.742 1.00 92.50 103 ARG A N 1
ATOM 806 C CA . ARG A 1 103 ? 3.721 -3.492 -14.025 1.00 92.50 103 ARG A CA 1
ATOM 807 C C . ARG A 1 103 ? 3.552 -3.310 -12.519 1.00 92.50 103 ARG A C 1
ATOM 809 O O . ARG A 1 103 ? 2.778 -4.020 -11.883 1.00 92.50 103 ARG A O 1
ATOM 816 N N . LYS A 1 104 ? 4.272 -2.356 -11.926 1.00 90.56 104 LYS A N 1
ATOM 817 C CA . LYS A 1 104 ? 4.100 -2.003 -10.513 1.00 90.56 104 LYS A CA 1
ATOM 818 C C . LYS A 1 104 ? 2.724 -1.396 -10.250 1.00 90.56 104 LYS A C 1
ATOM 820 O O . LYS A 1 104 ? 2.046 -1.810 -9.313 1.00 90.56 104 LYS A O 1
ATOM 825 N N . LEU A 1 105 ? 2.277 -0.467 -11.091 1.00 90.62 105 LEU A N 1
ATOM 826 C CA . LEU A 1 105 ? 0.928 0.098 -10.994 1.00 90.62 105 LEU A CA 1
ATOM 827 C C . LEU A 1 105 ? -0.159 -0.962 -11.217 1.00 90.62 105 LEU A C 1
ATOM 829 O O . LEU A 1 105 ? -1.134 -0.988 -10.469 1.00 90.62 105 LEU A O 1
ATOM 833 N N . GLU A 1 106 ? 0.027 -1.869 -12.176 1.00 93.19 106 GLU A N 1
ATOM 834 C CA . GLU A 1 106 ? -0.860 -3.017 -12.399 1.00 93.19 106 GLU A CA 1
ATOM 835 C C . GLU A 1 106 ? -0.971 -3.876 -11.137 1.00 93.19 106 GLU A C 1
ATOM 837 O O . GLU A 1 106 ? -2.078 -4.125 -10.666 1.00 93.19 106 GLU A O 1
ATOM 842 N N . LEU A 1 107 ? 0.154 -4.233 -10.513 1.00 93.75 107 LEU A N 1
ATOM 843 C CA . LEU A 1 107 ? 0.163 -5.007 -9.272 1.00 93.75 107 LEU A CA 1
ATOM 844 C C . LEU A 1 107 ? -0.560 -4.285 -8.119 1.00 93.75 107 LEU A C 1
ATOM 846 O O . LEU A 1 107 ? -1.259 -4.936 -7.337 1.00 93.75 107 LEU A O 1
ATOM 850 N N . VAL A 1 108 ? -0.438 -2.957 -8.003 1.00 91.31 108 VAL A N 1
ATOM 851 C CA . VAL A 1 108 ? -1.210 -2.164 -7.023 1.00 91.31 108 VAL A CA 1
ATOM 852 C C . VAL A 1 108 ? -2.708 -2.310 -7.283 1.00 91.31 108 VAL A C 1
ATOM 854 O O . VAL A 1 108 ? -3.459 -2.624 -6.360 1.00 91.31 108 VAL A O 1
ATOM 857 N N . VAL A 1 109 ? -3.138 -2.132 -8.534 1.00 92.94 109 VAL A N 1
ATOM 858 C CA . VAL A 1 109 ? -4.548 -2.226 -8.942 1.00 92.94 109 VAL A CA 1
ATOM 859 C C . VAL A 1 109 ? -5.096 -3.635 -8.722 1.00 92.94 109 VAL A C 1
ATOM 861 O O . VAL A 1 109 ? -6.176 -3.797 -8.160 1.00 92.94 109 VAL A O 1
ATOM 864 N N . GLU A 1 110 ? -4.359 -4.667 -9.124 1.00 95.12 110 GLU A N 1
ATOM 865 C CA . GLU A 1 110 ? -4.748 -6.064 -8.933 1.00 95.12 110 GLU A CA 1
ATOM 866 C C . GLU A 1 110 ? -4.857 -6.432 -7.455 1.00 95.12 110 GLU A C 1
ATOM 868 O O . GLU A 1 110 ? -5.808 -7.096 -7.045 1.00 95.12 110 GLU A O 1
ATOM 873 N N . THR A 1 111 ? -3.900 -5.984 -6.640 1.00 94.19 111 THR A N 1
ATOM 874 C CA . THR A 1 111 ? -3.933 -6.203 -5.190 1.00 94.19 111 THR A CA 1
ATOM 875 C C . THR A 1 111 ? -5.130 -5.498 -4.573 1.00 94.19 111 THR A C 1
ATOM 877 O O . THR A 1 111 ? -5.839 -6.107 -3.775 1.00 94.19 111 THR A O 1
ATOM 880 N N . ALA A 1 112 ? -5.403 -4.258 -4.986 1.00 92.12 112 ALA A N 1
ATOM 881 C CA . ALA A 1 112 ? -6.564 -3.525 -4.514 1.00 92.12 112 ALA A CA 1
ATOM 882 C C . ALA A 1 112 ? -7.873 -4.243 -4.872 1.00 92.12 112 ALA A C 1
ATOM 884 O O . ALA A 1 112 ? -8.708 -4.452 -3.997 1.00 92.12 112 ALA A O 1
ATOM 885 N N . ARG A 1 113 ? -8.010 -4.727 -6.113 1.00 93.19 113 ARG A N 1
ATOM 886 C CA . ARG A 1 113 ? -9.183 -5.505 -6.538 1.00 93.19 113 ARG A CA 1
ATOM 887 C C . ARG A 1 113 ? -9.389 -6.773 -5.717 1.00 93.19 113 ARG A C 1
ATOM 889 O O . ARG A 1 113 ? -10.510 -7.115 -5.361 1.00 93.19 113 ARG A O 1
ATOM 896 N N . LYS A 1 114 ? -8.309 -7.482 -5.378 1.00 93.12 114 LYS A N 1
ATOM 897 C CA . LYS A 1 114 ? -8.403 -8.702 -4.560 1.00 93.12 114 LYS A CA 1
ATOM 898 C C . LYS A 1 114 ? -8.803 -8.439 -3.109 1.00 93.12 114 LYS A C 1
ATOM 900 O O . LYS A 1 114 ? -9.340 -9.343 -2.477 1.00 93.12 114 LYS A O 1
ATOM 905 N N . VAL A 1 115 ? -8.500 -7.259 -2.572 1.00 93.12 115 VAL A N 1
ATOM 906 C CA . VAL A 1 115 ? -8.807 -6.908 -1.178 1.00 93.12 115 VAL A CA 1
ATOM 907 C C . VAL A 1 115 ? -10.173 -6.229 -1.056 1.00 93.12 115 VAL A C 1
ATOM 909 O O . VAL A 1 115 ? -10.909 -6.538 -0.124 1.00 93.12 115 VAL A O 1
ATOM 912 N N . TRP A 1 116 ? -10.526 -5.340 -1.989 1.00 92.94 116 TRP A N 1
ATOM 913 C CA . TRP A 1 116 ? -11.702 -4.466 -1.881 1.00 92.94 116 TRP A CA 1
ATOM 914 C C . TRP A 1 116 ? -12.781 -4.664 -2.968 1.00 92.94 116 TRP A C 1
ATOM 916 O O . TRP A 1 116 ? -13.858 -4.087 -2.822 1.00 92.94 116 TRP A O 1
ATOM 926 N N . GLY A 1 117 ? -12.552 -5.483 -4.004 1.00 82.06 117 GLY A N 1
ATOM 927 C CA . GLY A 1 117 ? -13.504 -5.746 -5.105 1.00 82.06 117 GLY A CA 1
ATOM 928 C C . GLY A 1 117 ? -13.371 -4.809 -6.303 1.00 82.06 117 GLY A C 1
ATOM 929 O O . GLY A 1 117 ? -14.388 -4.626 -7.007 1.00 82.06 117 GLY A O 1
#

Sequence (117 aa):
MATTYRAEHIGSFLSPAEVLQARVDHTQGHLSLKRLRFMPKDKTVVLGLMSFKQPALESQDVLRRRIDEAAQYIPMENLAISPQWGFALPAPGNLLTMDQQARKLELVVETARKVWG

pLDDT: mean 77.48, std 16.72, range [33.16, 95.12]